Protein AF-A0A091MCH9-F1 (afdb_monomer_lite)

Structure (mmCIF, N/CA/C/O backbone):
data_AF-A0A091MCH9-F1
#
_entry.id   AF-A0A091MCH9-F1
#
loop_
_atom_site.group_PDB
_atom_site.id
_atom_site.type_symbol
_atom_site.label_atom_id
_atom_site.label_alt_id
_atom_site.label_comp_id
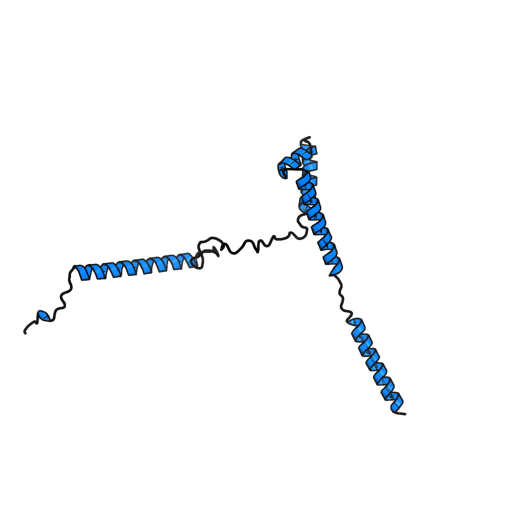_atom_site.label_asym_id
_atom_site.label_entity_id
_atom_site.label_seq_id
_atom_site.pdbx_PDB_ins_code
_atom_site.Cartn_x
_atom_site.Cartn_y
_atom_site.Cartn_z
_atom_site.occupancy
_atom_site.B_iso_or_equiv
_atom_site.auth_seq_id
_atom_site.auth_comp_id
_atom_site.auth_asym_id
_atom_site.auth_atom_id
_atom_site.pdbx_PDB_model_num
ATOM 1 N N . MET A 1 1 ? 48.986 12.740 -75.341 1.00 69.19 1 MET A N 1
ATOM 2 C CA . MET A 1 1 ? 48.776 11.951 -74.108 1.00 69.19 1 MET A CA 1
ATOM 3 C C . MET A 1 1 ? 47.445 11.237 -74.269 1.00 69.19 1 MET A C 1
ATOM 5 O O . MET A 1 1 ? 46.457 11.923 -74.492 1.00 69.19 1 MET A O 1
ATOM 9 N N . ASN A 1 2 ? 47.427 9.903 -74.273 1.00 73.06 2 ASN A N 1
ATOM 10 C CA . ASN A 1 2 ? 46.189 9.135 -74.437 1.00 73.06 2 ASN A CA 1
ATOM 11 C C . ASN A 1 2 ? 45.494 9.049 -73.073 1.00 73.06 2 ASN A C 1
ATOM 13 O O . ASN A 1 2 ? 46.058 8.488 -72.138 1.00 73.06 2 ASN A O 1
ATOM 17 N N . LEU A 1 3 ? 44.318 9.663 -72.944 1.00 74.38 3 LEU A N 1
ATOM 18 C CA . LEU A 1 3 ? 43.456 9.489 -71.777 1.00 74.38 3 LEU A CA 1
ATOM 19 C C . LEU A 1 3 ? 42.719 8.161 -71.927 1.00 74.38 3 LEU A C 1
ATOM 21 O O . LEU A 1 3 ? 41.915 7.995 -72.843 1.00 74.38 3 LEU A O 1
ATOM 25 N N . ASP A 1 4 ? 43.022 7.223 -71.038 1.00 76.88 4 ASP A N 1
ATOM 26 C CA . ASP A 1 4 ? 42.460 5.880 -71.069 1.00 76.88 4 ASP A CA 1
ATOM 27 C C . ASP A 1 4 ? 41.074 5.887 -70.405 1.00 76.88 4 ASP A C 1
ATOM 29 O O . ASP A 1 4 ? 40.929 5.901 -69.184 1.00 76.88 4 ASP A O 1
ATOM 33 N N . PHE A 1 5 ? 40.020 5.954 -71.219 1.00 72.88 5 PHE A N 1
ATOM 34 C CA . PHE A 1 5 ? 38.643 6.115 -70.731 1.00 72.88 5 PHE A CA 1
ATOM 35 C C . PHE A 1 5 ? 38.130 4.868 -69.983 1.00 72.88 5 PHE A C 1
ATOM 37 O O . PHE A 1 5 ? 37.201 4.956 -69.183 1.00 72.88 5 PHE A O 1
ATOM 44 N N . MET A 1 6 ? 38.761 3.709 -70.205 1.00 74.75 6 MET A N 1
ATOM 45 C CA . MET A 1 6 ? 38.404 2.428 -69.585 1.00 74.75 6 MET A CA 1
ATOM 46 C C . MET A 1 6 ? 38.909 2.274 -68.142 1.00 74.75 6 MET A C 1
ATOM 48 O O . MET A 1 6 ? 38.453 1.374 -67.439 1.00 74.75 6 MET A O 1
ATOM 52 N N . SER A 1 7 ? 39.812 3.142 -67.665 1.00 74.38 7 SER A N 1
ATOM 53 C CA . SER A 1 7 ? 40.278 3.115 -66.269 1.00 74.38 7 SER A CA 1
ATOM 54 C C . SER A 1 7 ? 39.374 3.904 -65.312 1.00 74.38 7 SER A C 1
ATOM 56 O O . SER A 1 7 ? 39.579 3.874 -64.095 1.00 74.38 7 SER A O 1
ATOM 58 N N . LEU A 1 8 ? 38.387 4.641 -65.833 1.00 72.69 8 LEU A N 1
ATOM 59 C CA . LEU A 1 8 ? 37.437 5.407 -65.032 1.00 72.69 8 LEU A CA 1
ATOM 60 C C . LEU A 1 8 ? 36.361 4.469 -64.476 1.00 72.69 8 LEU A C 1
ATOM 62 O O . LEU A 1 8 ? 35.604 3.846 -65.215 1.00 72.69 8 LEU A O 1
ATOM 66 N N . LYS A 1 9 ? 36.277 4.378 -63.146 1.00 71.00 9 LYS A N 1
ATOM 67 C CA . LYS A 1 9 ? 35.237 3.604 -62.458 1.00 71.00 9 LYS A CA 1
ATOM 68 C C . LYS A 1 9 ? 33.871 4.233 -62.750 1.00 71.00 9 LYS A C 1
ATOM 70 O O . LYS A 1 9 ? 33.548 5.289 -62.212 1.00 71.00 9 LYS A O 1
ATOM 75 N N . THR A 1 10 ? 33.063 3.591 -63.589 1.00 71.00 10 THR A N 1
ATOM 76 C CA . THR A 1 10 ? 31.695 4.031 -63.878 1.00 71.00 10 THR A CA 1
ATOM 77 C C . THR A 1 10 ? 30.773 3.592 -62.744 1.00 71.00 10 THR A C 1
ATOM 79 O O . THR A 1 10 ? 30.344 2.439 -62.691 1.00 71.00 10 THR A O 1
ATOM 82 N N . THR A 1 11 ? 30.469 4.486 -61.809 1.00 71.44 11 THR A N 1
ATOM 83 C CA . THR A 1 11 ? 29.424 4.236 -60.811 1.00 71.44 11 THR A CA 1
ATOM 84 C C . THR A 1 11 ? 28.076 4.690 -61.362 1.00 71.44 11 THR A C 1
ATOM 86 O O . THR A 1 11 ? 27.942 5.765 -61.947 1.00 71.44 11 THR A O 1
ATOM 89 N N . SER A 1 12 ? 27.051 3.847 -61.223 1.00 76.81 12 SER A N 1
ATOM 90 C CA . SER A 1 12 ? 25.699 4.210 -61.645 1.00 76.81 12 SER A CA 1
ATOM 91 C C . SER A 1 12 ? 25.123 5.283 -60.715 1.00 76.81 12 SER A C 1
ATOM 93 O O . SER A 1 12 ? 25.389 5.302 -59.511 1.00 76.81 12 SER A O 1
ATOM 95 N N . VAL A 1 13 ? 24.265 6.159 -61.246 1.00 79.38 13 VAL A N 1
ATOM 96 C CA . VAL A 1 13 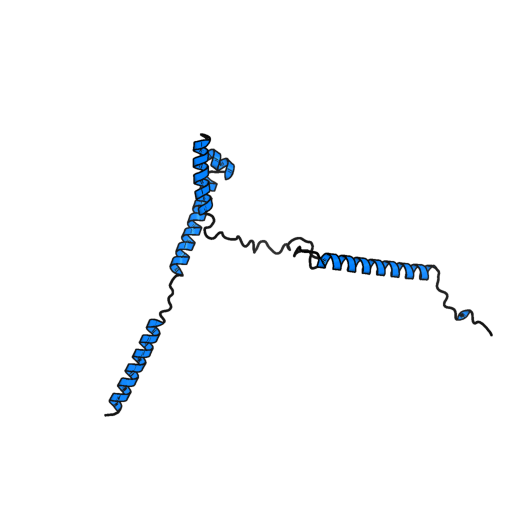? 23.566 7.188 -60.448 1.00 79.38 13 VAL A CA 1
ATOM 97 C C . VAL A 1 13 ? 22.764 6.561 -59.294 1.00 79.38 13 VAL A C 1
ATOM 99 O O . VAL A 1 13 ? 22.615 7.171 -58.234 1.00 79.38 13 VAL A O 1
ATOM 102 N N . ALA A 1 14 ? 22.274 5.330 -59.473 1.00 82.31 14 ALA A N 1
ATOM 103 C CA . ALA A 1 14 ? 21.580 4.569 -58.438 1.00 82.31 14 ALA A CA 1
ATOM 104 C C . ALA A 1 14 ? 22.509 4.163 -57.280 1.00 82.31 14 ALA A C 1
ATOM 106 O O . ALA A 1 14 ? 22.114 4.302 -56.123 1.00 82.31 14 ALA A O 1
ATOM 107 N N . ALA A 1 15 ? 23.745 3.736 -57.567 1.00 81.31 15 ALA A N 1
ATOM 108 C CA . ALA A 1 15 ? 24.732 3.397 -56.540 1.00 81.31 15 ALA A CA 1
ATOM 109 C C . ALA A 1 15 ? 25.085 4.621 -55.679 1.00 81.31 15 ALA A C 1
ATOM 111 O O . ALA A 1 15 ? 24.993 4.558 -54.456 1.00 81.31 15 ALA A O 1
ATOM 112 N N . VAL A 1 16 ? 25.341 5.772 -56.314 1.00 80.19 16 VAL A N 1
ATOM 113 C CA . VAL A 1 16 ? 25.647 7.035 -55.615 1.00 80.19 16 VAL A CA 1
ATOM 114 C C . VAL A 1 16 ? 24.477 7.501 -54.737 1.00 80.19 16 VAL A C 1
ATOM 116 O O . VAL A 1 16 ? 24.677 7.985 -53.623 1.00 80.19 16 VAL A O 1
ATOM 119 N N . LYS A 1 17 ? 23.228 7.353 -55.203 1.00 82.69 17 LYS A N 1
ATOM 120 C CA . LYS A 1 17 ? 22.041 7.659 -54.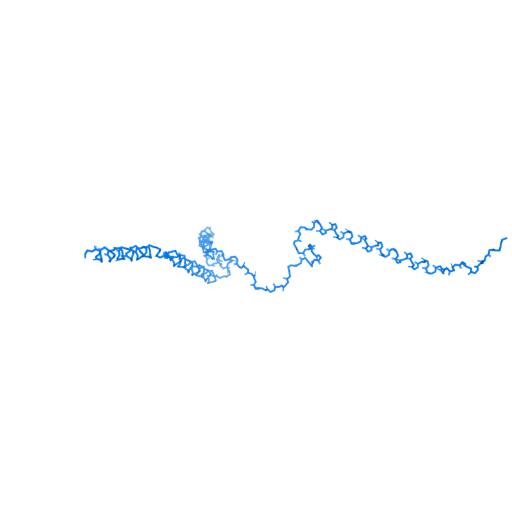384 1.00 82.69 17 LYS A CA 1
ATOM 121 C C . LYS A 1 17 ? 21.877 6.681 -53.217 1.00 82.69 17 LYS A C 1
ATOM 123 O O . LYS A 1 17 ? 21.494 7.114 -52.132 1.00 82.69 17 LYS A O 1
ATOM 128 N N . GLY A 1 18 ? 22.173 5.398 -53.427 1.00 84.56 18 GLY A N 1
ATOM 129 C CA . GLY A 1 18 ? 22.125 4.367 -52.391 1.00 84.56 18 GLY A CA 1
ATOM 130 C C . GLY A 1 18 ? 23.142 4.604 -51.275 1.00 84.56 18 GLY A C 1
ATOM 131 O O . GLY A 1 18 ? 22.781 4.534 -50.104 1.00 84.56 18 GLY A O 1
ATOM 132 N N . GLU A 1 19 ? 24.383 4.950 -51.620 1.00 82.62 19 GLU A N 1
ATOM 133 C CA . GLU A 1 19 ? 25.435 5.296 -50.653 1.00 82.62 19 GLU A CA 1
ATOM 134 C C . GLU A 1 19 ? 25.050 6.522 -49.819 1.00 82.62 19 GLU A C 1
ATOM 136 O O . GLU A 1 19 ? 25.005 6.438 -48.593 1.00 82.62 19 GLU A O 1
ATOM 141 N N . ARG A 1 20 ? 24.602 7.606 -50.465 1.00 82.81 20 ARG A N 1
ATOM 142 C CA . ARG A 1 20 ? 24.112 8.809 -49.766 1.00 82.81 20 ARG A CA 1
ATOM 143 C C . ARG A 1 20 ? 22.923 8.530 -48.849 1.00 82.81 20 ARG A C 1
ATOM 145 O O . ARG A 1 20 ? 22.759 9.188 -47.826 1.00 82.81 20 ARG A O 1
ATOM 152 N N . HIS A 1 21 ? 22.038 7.606 -49.223 1.00 86.56 21 HIS A N 1
ATOM 153 C CA . HIS A 1 21 ? 20.905 7.238 -48.376 1.00 86.56 21 HIS A CA 1
ATOM 154 C C . HIS A 1 21 ? 21.362 6.446 -47.147 1.00 86.56 21 HIS A C 1
ATOM 156 O O . HIS A 1 21 ? 20.862 6.688 -46.052 1.00 86.56 21 HIS A O 1
ATOM 162 N N . LYS A 1 22 ? 22.329 5.536 -47.308 1.00 87.38 22 LYS A N 1
ATOM 163 C CA . LYS A 1 22 ? 22.935 4.800 -46.190 1.00 87.38 22 LYS A CA 1
ATOM 164 C C . LYS A 1 22 ? 23.640 5.750 -45.226 1.00 87.38 22 LYS A C 1
ATOM 166 O O . LYS A 1 22 ? 23.380 5.681 -44.033 1.00 87.38 22 LYS A O 1
ATOM 171 N N . GLU A 1 23 ? 24.430 6.691 -45.740 1.00 87.44 23 GLU A N 1
ATOM 172 C CA . GLU A 1 23 ? 25.069 7.738 -44.931 1.00 87.44 23 GLU A CA 1
ATOM 173 C C . GLU A 1 23 ? 24.036 8.548 -44.138 1.00 87.44 23 GLU A C 1
ATOM 175 O O . GLU A 1 23 ? 24.167 8.700 -42.930 1.00 87.44 23 GLU A O 1
ATOM 180 N N . LYS A 1 24 ? 22.943 8.986 -44.775 1.00 89.25 24 LYS A N 1
ATOM 181 C CA . LYS A 1 24 ? 21.860 9.712 -44.087 1.00 89.25 24 LYS A CA 1
ATOM 182 C C . LYS A 1 24 ? 21.175 8.896 -42.992 1.00 89.25 24 LYS A C 1
ATOM 184 O O . LYS A 1 24 ? 20.739 9.471 -42.000 1.00 89.25 24 LYS A O 1
ATOM 189 N N . VAL A 1 25 ? 21.024 7.587 -43.179 1.00 92.12 25 VAL A N 1
ATOM 190 C CA . VAL A 1 25 ? 20.450 6.704 -42.153 1.00 92.12 25 VAL A CA 1
ATOM 191 C C . VAL A 1 25 ? 21.413 6.566 -40.976 1.00 92.12 25 VAL A C 1
ATOM 193 O O . VAL A 1 25 ? 20.976 6.702 -39.839 1.00 92.12 25 VAL A O 1
ATOM 196 N N . LEU A 1 26 ? 22.708 6.388 -41.241 1.00 89.88 26 LEU A N 1
ATOM 197 C CA . LEU A 1 26 ? 23.736 6.297 -40.201 1.00 89.88 26 LEU A CA 1
ATOM 198 C C . LEU A 1 26 ? 23.843 7.595 -39.390 1.00 89.88 26 LEU A C 1
ATOM 200 O O . LEU A 1 26 ? 23.918 7.551 -38.169 1.00 89.88 26 LEU A O 1
ATOM 204 N N . GLU A 1 27 ? 23.788 8.755 -40.045 1.00 89.38 27 GLU A N 1
ATOM 205 C CA . GLU A 1 27 ? 23.788 10.055 -39.360 1.00 89.38 27 GLU A CA 1
ATOM 206 C C . GLU A 1 27 ? 22.549 10.242 -38.470 1.00 89.38 27 GLU A C 1
ATOM 208 O O . GLU A 1 27 ? 22.655 10.741 -37.352 1.00 89.38 27 GLU A O 1
ATOM 213 N N . ARG A 1 28 ? 21.373 9.781 -38.917 1.00 91.12 28 ARG A N 1
ATOM 214 C CA . ARG A 1 28 ? 20.151 9.802 -38.094 1.00 91.12 28 ARG A CA 1
ATOM 215 C C . ARG A 1 28 ? 20.247 8.873 -36.889 1.00 91.12 28 ARG A C 1
ATOM 217 O O . ARG A 1 28 ? 19.790 9.253 -35.819 1.00 91.12 28 ARG A O 1
ATOM 224 N N . GLN A 1 29 ? 20.832 7.690 -37.057 1.00 91.00 29 GLN A N 1
ATOM 225 C CA . GLN A 1 29 ? 21.044 6.747 -35.957 1.00 91.00 29 GLN A CA 1
ATOM 226 C C . GLN A 1 29 ? 21.975 7.343 -34.901 1.00 91.00 29 GLN A C 1
ATOM 228 O O . GLN A 1 29 ? 21.606 7.400 -33.734 1.00 91.00 29 GLN A O 1
ATOM 233 N N . LYS A 1 30 ? 23.112 7.909 -35.320 1.00 91.69 30 LYS A N 1
ATOM 234 C CA . LYS A 1 30 ? 24.030 8.607 -34.409 1.00 91.69 30 LYS A CA 1
ATOM 235 C C . LYS A 1 30 ? 23.353 9.767 -33.677 1.00 91.69 30 LYS A C 1
ATOM 237 O O . LYS A 1 30 ? 23.565 9.942 -32.485 1.00 91.69 30 LYS A O 1
ATOM 242 N N . ALA A 1 31 ? 22.533 10.562 -34.370 1.00 90.00 31 ALA A N 1
ATOM 243 C CA . ALA A 1 31 ? 21.797 11.658 -33.739 1.00 90.00 31 ALA A CA 1
ATOM 244 C C . ALA A 1 31 ? 20.815 11.149 -32.669 1.00 90.00 31 ALA A C 1
ATOM 246 O O . ALA A 1 31 ? 20.767 11.705 -31.577 1.00 90.00 31 ALA A O 1
ATOM 247 N N . GLN A 1 32 ? 20.094 10.061 -32.949 1.00 87.56 32 GLN A N 1
ATOM 248 C CA . GLN A 1 32 ? 19.182 9.435 -31.988 1.00 87.56 32 GLN A CA 1
ATOM 249 C C . GLN A 1 32 ? 19.920 8.873 -30.768 1.00 87.56 32 GLN A C 1
ATOM 251 O O . GLN A 1 32 ? 19.451 9.044 -29.648 1.00 87.56 32 GLN A O 1
ATOM 256 N N . GLU A 1 33 ? 21.082 8.249 -30.965 1.00 87.69 33 GLU A N 1
ATOM 257 C CA . GLU A 1 33 ? 21.918 7.737 -29.871 1.00 87.69 33 GLU A CA 1
ATOM 258 C C . GLU A 1 33 ? 22.418 8.868 -28.961 1.00 87.69 33 GLU A C 1
ATOM 260 O O . GLU A 1 33 ? 22.375 8.749 -27.737 1.00 87.69 33 GLU A O 1
ATOM 265 N N . LEU A 1 34 ? 22.838 9.995 -29.544 1.00 86.06 34 LEU A N 1
ATOM 266 C CA . LEU A 1 34 ? 23.262 11.172 -28.782 1.00 86.06 34 LEU A CA 1
ATOM 267 C C . LEU A 1 34 ? 22.101 11.806 -28.008 1.00 86.06 34 LEU A C 1
ATOM 269 O O . LEU A 1 34 ? 22.267 12.172 -26.845 1.00 86.06 34 LEU A O 1
ATOM 273 N N . GLU A 1 35 ? 20.924 11.923 -28.624 1.00 86.31 35 GLU A N 1
ATOM 274 C CA . GLU A 1 35 ? 19.723 12.426 -27.950 1.00 86.31 35 GLU A CA 1
ATOM 275 C C . GLU A 1 35 ? 19.318 11.522 -26.778 1.00 86.31 35 GLU A C 1
ATOM 277 O O . GLU A 1 35 ? 19.047 12.020 -25.686 1.00 86.31 35 GLU A O 1
ATOM 282 N N . GLN A 1 36 ? 19.346 10.200 -26.967 1.00 84.00 36 GLN A N 1
ATOM 283 C CA . GLN A 1 36 ? 19.065 9.233 -25.903 1.00 84.00 36 GLN A CA 1
ATOM 284 C C . GLN A 1 36 ? 20.088 9.309 -24.764 1.00 84.00 36 GLN A C 1
ATOM 286 O O . GLN A 1 36 ? 19.695 9.300 -23.598 1.00 84.00 36 GLN A O 1
ATOM 291 N N . ALA A 1 37 ? 21.379 9.461 -25.074 1.00 83.69 37 ALA A N 1
ATOM 292 C CA . ALA A 1 37 ? 22.419 9.628 -24.061 1.00 83.69 37 ALA A CA 1
ATOM 293 C C . ALA A 1 37 ? 22.174 10.878 -23.196 1.00 83.69 37 ALA A C 1
ATOM 295 O O . ALA A 1 37 ? 22.164 10.792 -21.968 1.00 83.69 37 ALA A O 1
ATOM 296 N N . VAL A 1 38 ? 21.866 12.021 -23.819 1.00 85.50 38 VAL A N 1
ATOM 297 C CA . VAL A 1 38 ? 21.564 13.274 -23.101 1.00 85.50 38 VAL A CA 1
ATOM 298 C C . VAL A 1 38 ? 20.307 13.156 -22.229 1.00 85.50 38 VAL A C 1
ATOM 300 O O . VAL A 1 38 ? 20.246 13.761 -21.154 1.00 85.50 38 VAL A O 1
ATOM 303 N N . LEU A 1 39 ? 19.296 12.404 -22.676 1.00 82.19 39 LEU A N 1
ATOM 304 C CA . LEU A 1 39 ? 18.099 12.131 -21.877 1.00 82.19 39 LEU A CA 1
ATOM 305 C C . LEU A 1 39 ? 18.441 11.262 -20.661 1.00 82.19 39 LEU A C 1
ATOM 307 O O . LEU A 1 39 ? 18.123 11.658 -19.541 1.00 82.19 39 LEU A O 1
ATOM 311 N N . SER A 1 40 ? 19.191 10.173 -20.853 1.00 79.62 40 SER A N 1
ATOM 312 C CA . SER A 1 40 ? 19.581 9.253 -19.775 1.00 79.62 40 SER A CA 1
ATOM 313 C C . SER A 1 40 ? 20.408 9.923 -18.667 1.00 79.62 40 SER A C 1
ATOM 315 O O . SER A 1 40 ? 20.199 9.657 -17.484 1.00 79.62 40 SER A O 1
ATOM 317 N N . GLU A 1 41 ? 21.279 10.880 -19.011 1.00 82.25 41 GLU A N 1
ATOM 318 C CA . GLU A 1 41 ? 22.047 11.661 -18.029 1.00 82.25 41 GLU A CA 1
ATOM 319 C C . GLU A 1 41 ? 21.149 12.529 -17.131 1.00 82.25 41 GLU A C 1
ATOM 321 O O . GLU A 1 41 ? 21.470 12.787 -15.967 1.00 82.25 41 GLU A O 1
ATOM 326 N N . ARG A 1 42 ? 20.017 12.995 -17.671 1.00 83.06 42 ARG A N 1
ATOM 327 C CA . ARG A 1 42 ? 19.051 13.865 -16.985 1.00 83.06 42 ARG A CA 1
ATOM 328 C C . ARG A 1 42 ? 17.916 13.100 -16.310 1.00 83.06 42 ARG A C 1
ATOM 330 O O . ARG A 1 42 ? 17.156 13.693 -15.540 1.00 83.06 42 ARG A O 1
ATOM 337 N N . GLU A 1 43 ? 17.777 11.810 -16.582 1.00 82.06 43 GLU A N 1
ATOM 338 C CA . GLU A 1 43 ? 16.715 10.984 -16.030 1.00 82.06 43 GLU A CA 1
ATOM 339 C C . GLU A 1 43 ? 16.960 10.688 -14.546 1.00 82.06 43 GLU A C 1
ATOM 341 O O . GLU A 1 43 ? 17.802 9.886 -14.138 1.00 82.06 43 GLU A O 1
ATOM 346 N N . LEU A 1 44 ? 16.168 11.348 -13.699 1.00 81.31 44 LEU A N 1
ATOM 347 C CA . LEU A 1 44 ? 16.160 11.103 -12.257 1.00 81.31 44 LEU A CA 1
ATOM 348 C C . LEU A 1 44 ? 15.460 9.782 -11.898 1.00 81.31 44 LEU A C 1
ATOM 350 O O . LEU A 1 44 ? 15.666 9.254 -10.806 1.00 81.31 44 LEU A O 1
ATOM 354 N N . ASN A 1 45 ? 14.629 9.249 -12.800 1.00 82.88 45 ASN A N 1
ATOM 355 C CA . ASN A 1 45 ? 13.848 8.045 -12.549 1.00 82.88 45 ASN A CA 1
ATOM 356 C C . ASN A 1 45 ? 14.749 6.795 -12.563 1.00 82.88 45 ASN A C 1
ATOM 358 O O . ASN A 1 45 ? 15.298 6.467 -13.615 1.00 82.88 45 ASN A O 1
ATOM 362 N N . PRO A 1 46 ? 14.855 6.048 -11.448 1.00 82.81 46 PRO A N 1
ATOM 363 C CA . PRO A 1 46 ? 15.670 4.836 -11.376 1.00 82.81 46 PRO A CA 1
ATOM 364 C C . PRO A 1 46 ? 15.324 3.788 -12.437 1.00 82.81 46 PRO A C 1
ATOM 366 O O . PRO A 1 46 ? 16.202 3.052 -12.866 1.00 82.81 46 PRO A O 1
ATOM 369 N N . TYR A 1 47 ? 14.063 3.731 -12.874 1.00 82.69 47 TYR A N 1
ATOM 370 C CA . TYR A 1 47 ? 13.584 2.716 -13.815 1.00 82.69 47 TYR A CA 1
ATOM 371 C C . TYR A 1 47 ? 13.767 3.092 -15.296 1.00 82.69 47 TYR A C 1
ATOM 373 O O . TYR A 1 47 ? 13.387 2.302 -16.157 1.00 82.69 47 TYR A O 1
ATOM 381 N N . TRP A 1 48 ? 14.303 4.282 -15.603 1.00 80.81 48 TRP A N 1
ATOM 382 C CA . TRP A 1 48 ? 14.568 4.733 -16.984 1.00 80.81 48 TRP A CA 1
ATOM 383 C C . TRP A 1 48 ? 16.071 4.755 -17.329 1.00 80.81 48 TRP A C 1
ATOM 385 O O . TRP A 1 48 ? 16.421 4.589 -18.492 1.00 80.81 48 TRP A O 1
ATOM 395 N N . LYS A 1 49 ? 16.961 4.824 -16.324 1.00 73.94 49 LYS A N 1
ATOM 396 C CA . LYS A 1 49 ? 18.414 5.051 -16.493 1.00 73.94 49 LYS A CA 1
ATOM 397 C C . LYS A 1 49 ? 19.156 4.098 -17.438 1.00 73.94 49 LYS A C 1
ATOM 399 O O . LYS A 1 49 ? 20.105 4.529 -18.079 1.00 73.94 49 LYS A O 1
ATOM 404 N N . ASP A 1 50 ? 18.729 2.840 -17.538 1.00 71.75 50 ASP A N 1
ATOM 405 C CA . ASP A 1 50 ? 19.415 1.809 -18.335 1.00 71.75 50 ASP A CA 1
ATOM 406 C C . ASP A 1 50 ? 18.625 1.413 -19.600 1.00 71.75 50 ASP A C 1
ATOM 408 O O . ASP A 1 50 ? 18.672 0.265 -20.042 1.00 71.75 50 ASP A O 1
ATOM 412 N N . GLY A 1 51 ? 17.825 2.333 -20.157 1.00 71.38 51 GLY A N 1
ATOM 413 C CA . GLY A 1 51 ? 16.886 2.006 -21.240 1.00 71.38 51 GLY A CA 1
ATOM 414 C C . GLY A 1 51 ? 15.725 1.129 -20.759 1.00 71.38 51 GLY A C 1
ATOM 415 O O . GLY A 1 51 ? 15.168 0.331 -21.516 1.00 71.38 51 GLY A O 1
ATOM 416 N N . GLY A 1 52 ? 15.395 1.243 -19.470 1.00 74.31 52 GLY A N 1
ATOM 417 C CA . GLY A 1 52 ? 14.315 0.501 -18.836 1.00 74.31 52 GLY A CA 1
ATOM 418 C C . GLY A 1 52 ? 12.936 0.977 -19.290 1.00 74.31 52 GLY A C 1
ATOM 419 O O . GLY A 1 52 ? 12.747 2.104 -19.739 1.00 74.31 52 GLY A O 1
ATOM 420 N N . THR A 1 53 ? 11.932 0.117 -19.131 1.00 75.44 53 THR A N 1
ATOM 421 C CA . THR A 1 53 ? 10.526 0.394 -19.484 1.00 75.44 53 THR A CA 1
ATOM 422 C C . THR A 1 53 ? 9.850 1.409 -18.568 1.00 75.44 53 THR A C 1
ATOM 424 O O . THR A 1 53 ? 8.676 1.730 -18.750 1.00 75.44 53 THR A O 1
ATOM 427 N N . GLY A 1 54 ? 10.557 1.899 -17.551 1.00 77.69 54 GLY A N 1
ATOM 428 C CA . GLY A 1 54 ? 10.020 2.883 -16.634 1.00 77.69 54 GLY A CA 1
ATOM 429 C C . GLY A 1 54 ? 9.032 2.380 -15.609 1.00 77.69 54 GLY A C 1
ATOM 430 O O . GLY A 1 54 ? 8.532 3.164 -14.801 1.00 77.69 54 GLY A O 1
ATOM 431 N N . LEU A 1 55 ? 8.792 1.081 -15.632 1.00 78.12 55 LEU A N 1
ATOM 432 C CA . LEU A 1 55 ? 8.015 0.368 -14.652 1.00 78.12 55 LEU A CA 1
ATOM 433 C C . LEU A 1 55 ? 8.988 -0.436 -13.790 1.00 78.12 55 LEU A C 1
ATOM 435 O O . LEU A 1 55 ? 9.983 -0.955 -14.309 1.00 78.12 55 LEU A O 1
ATOM 439 N N . PRO A 1 56 ? 8.729 -0.541 -12.479 1.00 77.31 56 PRO A N 1
ATOM 440 C CA . PRO A 1 56 ? 9.409 -1.526 -11.661 1.00 77.31 56 PRO A CA 1
ATOM 441 C C . PRO A 1 56 ? 9.296 -2.893 -12.344 1.00 77.31 56 PRO A C 1
ATOM 443 O O . PRO A 1 56 ? 8.219 -3.215 -12.855 1.00 77.31 56 PRO A O 1
ATOM 446 N N . PRO A 1 57 ? 10.377 -3.687 -12.398 1.00 75.50 57 PRO A N 1
ATOM 447 C CA . PRO A 1 57 ? 10.285 -5.025 -12.957 1.00 75.50 57 PRO A CA 1
ATOM 448 C C . PRO A 1 57 ? 9.212 -5.805 -12.193 1.00 75.50 57 PRO A C 1
ATOM 450 O O . PRO A 1 57 ? 9.184 -5.750 -10.963 1.00 75.50 57 PRO A O 1
ATOM 453 N N . GLU A 1 58 ? 8.376 -6.561 -12.907 1.00 71.94 58 GLU A N 1
ATOM 454 C CA . GLU A 1 58 ? 7.416 -7.527 -12.342 1.00 71.94 58 GLU A CA 1
ATOM 455 C C . GLU A 1 58 ? 8.146 -8.739 -11.725 1.00 71.94 58 GLU A C 1
ATOM 457 O O . GLU A 1 58 ? 7.760 -9.888 -11.908 1.00 71.94 58 GLU A O 1
ATOM 462 N N . LYS A 1 59 ? 9.262 -8.503 -11.028 1.00 57.94 59 LYS A N 1
ATOM 463 C CA . LYS A 1 59 ? 9.848 -9.484 -10.126 1.00 57.94 59 LYS A CA 1
ATOM 464 C C . LYS A 1 59 ? 8.959 -9.506 -8.902 1.00 57.94 59 LYS A C 1
ATOM 466 O O . LYS A 1 59 ? 9.075 -8.624 -8.058 1.00 57.94 59 LYS A O 1
ATOM 471 N N . ASP A 1 60 ? 8.058 -10.478 -8.937 1.00 51.38 60 ASP A N 1
ATOM 472 C CA . ASP A 1 60 ? 7.483 -11.227 -7.833 1.00 51.38 60 ASP A CA 1
ATOM 473 C C . ASP A 1 60 ? 7.037 -10.387 -6.630 1.00 51.38 60 ASP A C 1
ATOM 475 O O . ASP A 1 60 ? 7.813 -9.713 -5.955 1.00 51.38 60 ASP A O 1
ATOM 479 N N . GLU A 1 61 ? 5.762 -10.519 -6.278 1.00 54.25 61 GLU A N 1
ATOM 480 C CA . GLU A 1 61 ? 5.120 -9.960 -5.081 1.00 54.25 61 GLU A CA 1
ATOM 481 C C . GLU A 1 61 ? 5.785 -10.345 -3.728 1.00 54.25 61 GLU A C 1
ATOM 483 O O . GLU A 1 61 ? 5.247 -10.092 -2.649 1.00 54.25 61 GLU A O 1
ATOM 488 N N . GLU A 1 62 ? 6.974 -10.942 -3.754 1.00 53.22 62 GLU A N 1
ATOM 489 C CA . GLU A 1 62 ? 7.708 -11.548 -2.649 1.00 53.22 62 GLU A CA 1
ATOM 490 C C . GLU A 1 62 ? 8.401 -10.548 -1.722 1.00 53.22 62 GLU A C 1
ATOM 492 O O . GLU A 1 62 ? 8.843 -10.911 -0.633 1.00 53.22 62 GLU A O 1
ATOM 497 N N . ALA A 1 63 ? 8.445 -9.268 -2.079 1.00 51.53 63 ALA A N 1
ATOM 498 C CA . ALA A 1 63 ? 8.945 -8.245 -1.174 1.00 51.53 63 ALA A CA 1
ATOM 499 C C . ALA A 1 63 ? 8.093 -6.982 -1.224 1.00 51.53 63 ALA A C 1
ATOM 501 O O . ALA A 1 63 ? 8.612 -5.863 -1.252 1.00 51.53 63 ALA A O 1
ATOM 502 N N . SER A 1 64 ? 6.770 -7.132 -1.076 1.00 51.28 64 SER A N 1
ATOM 503 C CA . SER A 1 64 ? 6.098 -6.147 -0.230 1.00 51.28 64 SER A CA 1
ATOM 504 C C . SER A 1 64 ? 6.747 -6.271 1.150 1.00 51.28 64 SER A C 1
ATOM 506 O O . SER A 1 64 ? 6.331 -7.043 2.012 1.00 51.28 64 SER A O 1
ATOM 508 N N . VAL A 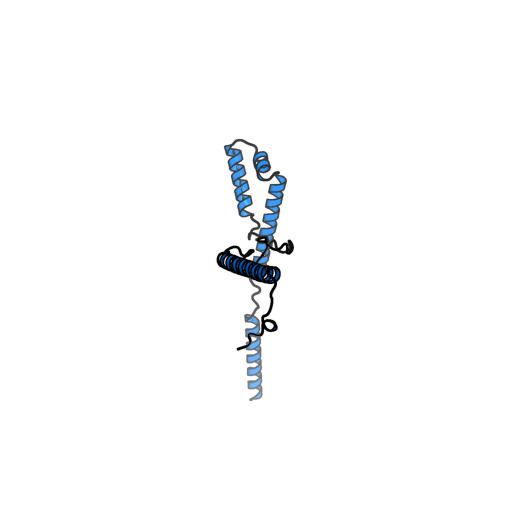1 65 ? 7.840 -5.532 1.357 1.00 52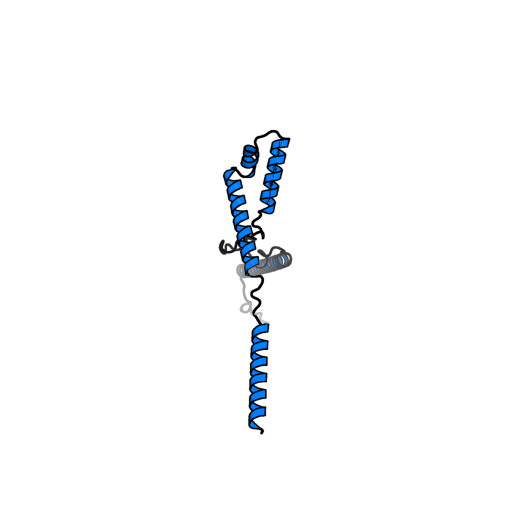.56 65 VAL A N 1
ATOM 509 C CA . VAL A 1 65 ? 8.320 -5.177 2.683 1.00 52.56 65 VAL A CA 1
ATOM 510 C C . VAL A 1 65 ? 7.179 -4.347 3.238 1.00 52.56 65 VAL A C 1
ATOM 512 O O . VAL A 1 65 ? 7.169 -3.119 3.142 1.00 52.56 65 VAL A O 1
ATOM 515 N N . ARG A 1 66 ? 6.138 -5.031 3.727 1.00 57.38 66 ARG A N 1
ATOM 516 C CA . ARG A 1 66 ? 5.125 -4.452 4.583 1.00 57.38 66 ARG A CA 1
ATOM 517 C C . ARG A 1 66 ? 5.982 -3.855 5.670 1.00 57.38 66 ARG A C 1
ATOM 519 O O . ARG A 1 66 ? 6.588 -4.590 6.445 1.00 57.38 66 ARG A O 1
ATOM 526 N N . LYS A 1 67 ? 6.166 -2.537 5.630 1.00 57.62 67 LYS A N 1
ATOM 527 C CA . LYS A 1 67 ? 6.800 -1.805 6.712 1.00 57.62 67 LYS A CA 1
ATOM 528 C C . LYS A 1 67 ? 5.858 -2.052 7.872 1.00 57.62 67 LYS A C 1
ATOM 530 O O . LYS A 1 67 ? 4.832 -1.387 7.983 1.00 57.62 67 LYS A O 1
ATOM 535 N N . VAL A 1 68 ? 6.124 -3.122 8.616 1.00 57.12 68 VAL A N 1
ATOM 536 C CA . VAL A 1 68 ? 5.363 -3.501 9.790 1.00 57.12 68 VAL A CA 1
ATOM 537 C C . VAL A 1 68 ? 5.638 -2.354 10.735 1.00 57.12 68 VAL A C 1
ATOM 539 O O . VAL A 1 68 ? 6.713 -2.266 11.326 1.00 57.12 68 VAL A O 1
ATOM 542 N N . VAL A 1 69 ? 4.705 -1.400 10.755 1.00 63.84 69 VAL A N 1
ATOM 543 C CA . VAL A 1 69 ? 4.677 -0.326 11.741 1.00 63.84 69 VAL A CA 1
ATOM 544 C C . VAL A 1 69 ? 4.923 -1.005 13.075 1.00 63.84 69 VAL A C 1
ATOM 546 O O . VAL A 1 69 ? 4.320 -2.042 13.340 1.00 63.84 69 VAL A O 1
ATOM 549 N N . GLU A 1 70 ? 5.854 -0.477 13.863 1.00 69.50 70 GLU A N 1
ATOM 550 C CA . GLU A 1 70 ? 6.439 -1.209 14.989 1.00 69.50 70 GLU A CA 1
ATOM 551 C C . GLU A 1 70 ? 5.398 -1.782 15.961 1.00 69.50 70 GLU A C 1
ATOM 553 O O . GLU A 1 70 ? 5.648 -2.855 16.508 1.00 69.50 70 GLU A O 1
ATOM 558 N N . ASP A 1 71 ? 4.242 -1.118 16.072 1.00 77.75 71 ASP A N 1
ATOM 559 C CA . ASP A 1 71 ? 3.096 -1.467 16.922 1.00 77.75 71 ASP A CA 1
ATOM 560 C C . ASP A 1 71 ? 1.878 -2.002 16.137 1.00 77.75 71 ASP A C 1
ATOM 562 O O . ASP A 1 71 ? 0.742 -1.900 16.603 1.00 77.75 71 ASP A O 1
ATOM 566 N N . ALA A 1 72 ? 2.064 -2.437 14.885 1.00 84.81 72 ALA A N 1
ATOM 567 C CA . ALA A 1 72 ? 1.002 -2.804 13.932 1.00 84.81 72 ALA A CA 1
ATOM 568 C C . ALA A 1 72 ? -0.102 -1.737 13.767 1.00 84.81 72 ALA A C 1
ATOM 570 O O . ALA A 1 72 ? -1.191 -1.994 13.257 1.00 84.81 72 ALA A O 1
ATOM 571 N N . GLY A 1 73 ? 0.182 -0.504 14.191 1.00 87.62 73 GLY A N 1
ATOM 572 C CA . GLY A 1 73 ? -0.768 0.588 14.155 1.00 87.62 73 GLY A CA 1
ATOM 573 C C . GLY A 1 73 ? -1.816 0.614 15.283 1.00 87.62 73 GLY A C 1
ATOM 574 O O . GLY A 1 73 ? -2.790 1.363 15.224 1.00 87.62 73 GLY A O 1
ATOM 575 N N . LEU A 1 74 ? -1.608 -0.111 16.374 1.00 89.62 74 LEU A N 1
ATOM 576 C CA . LEU A 1 74 ? -2.494 -0.069 17.540 1.00 89.62 74 LEU A CA 1
ATOM 577 C C . LEU A 1 74 ? -2.784 1.360 18.042 1.00 89.62 74 LEU A C 1
ATOM 579 O O . LEU A 1 74 ? -3.925 1.710 18.354 1.00 89.62 74 LEU A O 1
ATOM 583 N N . GLY A 1 75 ? -1.764 2.224 18.068 1.00 91.06 75 GLY A N 1
ATOM 584 C CA . GLY A 1 75 ? -1.907 3.603 18.537 1.00 91.06 75 GLY A CA 1
ATOM 585 C C . GLY A 1 75 ? -2.857 4.459 17.688 1.00 91.06 75 GLY A C 1
ATOM 586 O O . GLY A 1 75 ? -3.613 5.263 18.240 1.00 91.06 75 GLY A O 1
ATOM 587 N N . TRP A 1 76 ? -2.858 4.298 16.358 1.00 92.62 76 TRP A N 1
ATOM 588 C CA . TRP A 1 76 ? -3.768 5.064 15.494 1.00 92.62 76 TRP A CA 1
ATOM 589 C C . TRP A 1 76 ? -5.189 4.506 15.549 1.00 92.62 76 TRP A C 1
ATOM 591 O O . TRP A 1 76 ? -6.130 5.297 15.541 1.00 92.62 76 TRP A O 1
ATOM 601 N N . LEU A 1 77 ? -5.354 3.186 15.694 1.00 93.62 77 LEU A N 1
ATOM 602 C CA . LEU A 1 77 ? -6.667 2.557 15.861 1.00 93.62 77 LEU A CA 1
ATOM 603 C C . LEU A 1 77 ? -7.350 3.010 17.160 1.00 93.62 77 LEU A C 1
ATOM 605 O O . LEU A 1 77 ? -8.508 3.423 17.120 1.00 93.62 77 LEU A O 1
ATOM 609 N N . ARG A 1 78 ? -6.622 3.061 18.286 1.00 94.19 78 ARG A N 1
ATOM 610 C CA . ARG A 1 78 ? -7.148 3.586 19.564 1.00 94.19 78 ARG A CA 1
ATOM 611 C C . ARG A 1 78 ? -7.576 5.051 19.464 1.00 94.19 78 ARG A C 1
ATOM 613 O O . ARG A 1 78 ? -8.662 5.415 19.910 1.00 94.19 78 ARG A O 1
ATOM 620 N N . LYS A 1 79 ? -6.753 5.894 18.831 1.00 95.31 79 LYS A N 1
ATOM 621 C CA . LYS A 1 79 ? -7.090 7.311 18.603 1.00 95.31 79 LYS A CA 1
ATOM 622 C C . LYS A 1 79 ? -8.274 7.473 17.648 1.00 95.31 79 LYS A C 1
ATOM 624 O O . LYS A 1 79 ? -9.109 8.345 17.860 1.00 95.31 79 LYS A O 1
ATOM 629 N N . SER A 1 80 ? -8.355 6.647 16.607 1.00 94.25 80 SER A N 1
ATOM 630 C CA . SER A 1 80 ? -9.479 6.635 15.667 1.00 94.25 80 SER A CA 1
ATOM 631 C C . SER A 1 80 ? -10.781 6.288 16.387 1.00 94.25 80 SER A C 1
ATOM 633 O O . SER A 1 80 ? -11.756 7.022 16.260 1.00 94.25 80 SER A O 1
ATOM 635 N N . TYR A 1 81 ? -10.766 5.250 17.228 1.00 93.88 81 TYR A N 1
ATOM 636 C CA . TYR A 1 81 ? -11.900 4.861 18.068 1.00 93.88 81 TYR A CA 1
ATOM 637 C C . TYR A 1 81 ? -12.390 6.009 18.954 1.00 93.88 81 TYR A C 1
ATOM 639 O O . TYR A 1 81 ? -13.582 6.312 18.970 1.00 93.88 81 TYR A O 1
ATOM 647 N N . GLN A 1 82 ? -11.467 6.694 19.635 1.00 95.56 82 GLN A N 1
ATOM 648 C CA . GLN A 1 82 ? -11.800 7.851 20.464 1.00 95.56 82 GLN A CA 1
ATOM 649 C C . GLN A 1 82 ? -12.439 8.981 19.645 1.00 95.56 82 GLN A C 1
ATOM 651 O O . GLN A 1 82 ? -13.487 9.493 20.024 1.00 95.56 82 GLN A O 1
ATOM 656 N N . ARG A 1 83 ? -11.874 9.318 18.480 1.00 95.69 83 ARG A N 1
ATOM 657 C CA . ARG A 1 83 ? -12.447 10.348 17.598 1.00 95.69 83 ARG A CA 1
ATOM 658 C C . ARG A 1 83 ? -13.820 9.970 17.059 1.00 95.69 83 ARG A C 1
ATOM 660 O O . ARG A 1 83 ? -14.658 10.843 16.891 1.00 95.69 83 ARG A O 1
ATOM 667 N N . MET A 1 84 ? -14.054 8.693 16.763 1.00 93.94 84 MET A N 1
ATOM 668 C CA . MET A 1 84 ? -15.364 8.224 16.309 1.00 93.94 84 MET A CA 1
ATOM 669 C C . MET A 1 84 ? -16.408 8.331 17.427 1.00 93.94 84 MET A C 1
ATOM 671 O O . MET A 1 84 ? -17.540 8.707 17.145 1.00 93.94 84 MET A O 1
ATOM 675 N N . LYS A 1 85 ? -16.026 8.100 18.692 1.00 94.56 85 LYS A N 1
ATOM 676 C CA . LYS A 1 85 ? -16.895 8.386 19.848 1.00 94.56 85 LYS A CA 1
ATOM 677 C C . LYS A 1 85 ? -17.210 9.871 19.978 1.00 94.56 85 LYS A C 1
ATOM 679 O O . LYS A 1 85 ? -18.376 10.234 20.056 1.00 94.56 85 LYS A O 1
ATOM 684 N N . GLU A 1 86 ? -16.189 10.722 19.923 1.00 95.81 86 GLU A N 1
ATOM 685 C CA . GLU A 1 86 ? -16.364 12.180 19.970 1.00 95.81 86 GLU A CA 1
ATOM 686 C C . GLU A 1 86 ? -17.242 12.679 18.810 1.00 95.81 86 GLU A C 1
ATOM 688 O O . GLU A 1 86 ? -18.074 13.566 18.984 1.00 95.81 86 GLU A O 1
ATOM 693 N N . GLN A 1 87 ? -17.093 12.094 17.618 1.00 94.75 87 GLN A N 1
ATOM 694 C CA . GLN A 1 87 ? -17.915 12.425 16.458 1.00 94.75 87 GLN A CA 1
ATOM 695 C C . GLN A 1 87 ? -19.364 11.951 16.632 1.00 94.75 87 GLN A C 1
ATOM 697 O O . GLN A 1 87 ? -20.276 12.710 16.314 1.00 94.75 87 GLN A O 1
ATOM 702 N N . ALA A 1 88 ? -19.585 10.760 17.197 1.00 95.06 88 ALA A N 1
ATOM 703 C CA . ALA A 1 88 ? -20.920 10.260 17.525 1.00 95.06 88 ALA A CA 1
ATOM 704 C C . ALA A 1 88 ? -21.636 11.189 18.514 1.00 95.06 88 ALA A C 1
ATOM 706 O O . ALA A 1 88 ? -22.790 11.555 18.299 1.00 95.06 88 ALA A O 1
ATOM 707 N N . GLU A 1 89 ? -20.928 11.648 19.548 1.00 94.62 89 GLU A N 1
ATOM 708 C CA . GLU A 1 89 ? -21.448 12.605 20.530 1.00 94.62 89 GLU A CA 1
ATOM 709 C C . GLU A 1 89 ? -21.740 13.975 19.901 1.00 94.62 89 GLU A C 1
ATOM 711 O O . GLU A 1 89 ? -22.791 14.569 20.151 1.00 94.62 89 GLU A O 1
ATOM 716 N N . ARG A 1 90 ? -20.838 14.468 19.042 1.00 96.12 90 ARG A N 1
ATOM 717 C CA . ARG A 1 90 ? -20.973 15.773 18.383 1.00 96.12 90 ARG A CA 1
ATOM 718 C C . ARG A 1 90 ? -22.116 15.809 17.371 1.00 96.12 90 ARG A C 1
ATOM 720 O O . ARG A 1 90 ? -22.834 16.803 17.300 1.00 96.12 90 ARG A O 1
ATOM 727 N N . GLU A 1 91 ? -22.260 14.754 16.577 1.00 93.38 91 GLU A N 1
ATOM 728 C CA . GLU A 1 91 ? -23.267 14.655 15.515 1.00 93.38 91 GLU A CA 1
ATOM 729 C C . GLU A 1 91 ? -24.580 14.025 15.999 1.00 93.38 91 GLU A C 1
ATOM 731 O O . GLU A 1 91 ? -25.568 14.054 15.267 1.00 93.38 91 GLU A O 1
ATOM 736 N N . LYS A 1 92 ? -24.613 13.488 17.229 1.00 92.31 92 LYS A N 1
ATOM 737 C CA . LYS A 1 92 ? -25.731 12.712 17.799 1.00 92.31 92 LYS A CA 1
ATOM 738 C C . LYS A 1 92 ? -26.145 11.528 16.916 1.00 92.31 92 LYS A C 1
ATOM 740 O O . LYS A 1 92 ? -27.321 11.175 16.855 1.00 92.31 92 LYS A O 1
ATOM 745 N N . ARG A 1 93 ? -25.176 10.938 16.215 1.00 91.44 93 ARG A N 1
ATOM 746 C CA . ARG A 1 93 ? -25.348 9.738 15.384 1.00 91.44 93 ARG A CA 1
ATOM 747 C C . ARG A 1 93 ? -24.943 8.496 16.159 1.00 91.44 93 ARG A C 1
ATOM 749 O O . ARG A 1 93 ? -24.256 8.594 17.178 1.00 91.44 93 ARG A O 1
ATOM 756 N N . SER A 1 94 ? -25.359 7.326 15.683 1.00 92.44 94 SER A N 1
ATOM 757 C CA . SER A 1 94 ? -24.893 6.089 16.296 1.00 92.44 94 SER A CA 1
ATOM 758 C C . SER A 1 94 ? -23.398 5.904 16.014 1.00 92.44 94 SER A C 1
ATOM 760 O O . SER A 1 94 ? -22.886 6.222 14.938 1.00 92.44 94 SER A O 1
ATOM 762 N N . PHE A 1 95 ? -22.671 5.397 17.008 1.00 92.00 95 PHE A N 1
ATOM 763 C CA . PHE A 1 95 ? -21.251 5.092 16.850 1.00 92.00 95 PHE A CA 1
ATOM 764 C C . PHE A 1 95 ? -21.017 4.051 15.741 1.00 92.00 95 PHE A C 1
ATOM 766 O O . PHE A 1 95 ? -20.041 4.138 15.000 1.00 92.00 95 PHE A O 1
ATOM 773 N N . GLU A 1 96 ? -21.933 3.091 15.608 1.00 93.25 96 GLU A N 1
ATOM 774 C CA . GLU A 1 96 ? -21.858 1.999 14.637 1.00 93.25 96 GLU A CA 1
ATOM 775 C C . GLU A 1 96 ? -21.927 2.498 13.189 1.00 93.25 96 GLU A C 1
ATOM 777 O O . GLU A 1 96 ? -21.134 2.048 12.366 1.00 93.25 96 GLU A O 1
ATOM 782 N N . GLU A 1 97 ? -22.784 3.482 12.893 1.00 93.31 97 GLU A N 1
ATOM 783 C CA . GLU A 1 97 ? -22.870 4.111 11.565 1.00 93.31 97 GLU A CA 1
ATOM 784 C C . GLU A 1 97 ? -21.548 4.786 11.174 1.00 93.31 97 GLU A C 1
ATOM 786 O O . GLU A 1 97 ? -21.030 4.546 10.086 1.00 93.31 97 GLU A O 1
ATOM 791 N N . ILE A 1 98 ? -20.940 5.559 12.080 1.00 93.94 98 ILE A N 1
ATOM 792 C CA . ILE A 1 98 ? -19.667 6.255 11.813 1.00 93.94 98 ILE A CA 1
ATOM 793 C C . ILE A 1 98 ? -18.531 5.255 11.557 1.00 93.94 98 ILE A C 1
ATOM 795 O O . ILE A 1 98 ? -17.662 5.477 10.706 1.00 93.94 98 ILE A O 1
ATOM 799 N N . VAL A 1 99 ? -18.512 4.144 12.297 1.00 94.88 99 VAL A N 1
ATOM 800 C CA . VAL A 1 99 ? -17.523 3.082 12.084 1.00 94.88 99 VAL A CA 1
ATOM 801 C C . VAL A 1 99 ? -17.770 2.373 10.756 1.00 94.88 99 VAL A C 1
ATOM 803 O O . VAL A 1 99 ? -16.809 2.133 10.022 1.00 94.88 99 VAL A O 1
ATOM 806 N N . ALA A 1 100 ? -19.025 2.068 10.426 1.00 94.00 100 ALA A N 1
ATOM 807 C CA . ALA A 1 100 ? -19.393 1.435 9.166 1.00 94.00 100 ALA A CA 1
ATOM 808 C C . ALA A 1 100 ? -19.029 2.312 7.956 1.00 94.00 100 ALA A C 1
ATOM 810 O O . ALA A 1 100 ? -18.483 1.807 6.981 1.00 94.00 100 ALA A O 1
ATOM 811 N N . GLU A 1 101 ? -19.203 3.632 8.036 1.00 92.00 101 GLU A N 1
ATOM 812 C CA . GLU A 1 101 ? -18.796 4.562 6.973 1.00 92.00 101 GLU A CA 1
ATOM 813 C C . GLU A 1 101 ? -17.280 4.561 6.725 1.00 92.00 101 GLU A C 1
ATOM 815 O O . GLU A 1 101 ? -16.826 4.630 5.583 1.00 92.00 101 GLU A O 1
ATOM 820 N N . ARG A 1 102 ? -16.474 4.487 7.791 1.00 92.00 102 ARG A N 1
ATOM 821 C CA . ARG A 1 102 ? -15.008 4.587 7.683 1.00 92.00 102 ARG A CA 1
ATOM 822 C C . ARG A 1 102 ? -14.317 3.257 7.415 1.00 92.00 102 ARG A C 1
ATOM 824 O O . ARG A 1 102 ? -13.324 3.210 6.693 1.00 92.00 102 ARG A O 1
ATOM 831 N N . TYR A 1 103 ? -14.784 2.198 8.064 1.00 90.75 103 TYR A N 1
ATOM 832 C CA . TYR A 1 103 ? -14.133 0.889 8.088 1.00 90.75 103 TYR A CA 1
ATOM 833 C C . TYR A 1 103 ? -14.990 -0.219 7.463 1.00 90.75 103 TYR A C 1
ATOM 835 O O . TYR A 1 103 ? -14.527 -1.357 7.377 1.00 90.75 103 TYR A O 1
ATOM 843 N N . GLY A 1 104 ? -16.204 0.097 7.009 1.00 93.06 104 GLY A N 1
ATOM 844 C CA . GLY A 1 104 ? -17.158 -0.826 6.391 1.00 93.06 104 GLY A CA 1
ATOM 845 C C . GLY A 1 104 ? -18.065 -1.521 7.406 1.00 93.06 104 GLY A C 1
ATOM 846 O O . GLY A 1 104 ? -19.275 -1.575 7.222 1.00 93.06 104 GLY A O 1
ATOM 847 N N . SER A 1 105 ? -17.494 -2.036 8.496 1.00 91.69 105 SER A N 1
ATOM 848 C CA . SER A 1 105 ? -18.233 -2.721 9.564 1.00 91.69 105 SER A CA 1
ATOM 849 C C . SER A 1 105 ? -17.536 -2.556 10.914 1.00 91.69 105 SER A C 1
ATOM 851 O O . SER A 1 105 ? -16.308 -2.434 10.990 1.00 91.69 105 SER A O 1
ATOM 853 N N . VAL A 1 106 ? -18.328 -2.595 11.987 1.00 90.81 106 VAL A N 1
ATOM 854 C CA . VAL A 1 106 ? -17.847 -2.574 13.374 1.00 90.81 106 VAL A CA 1
ATOM 855 C C . VAL A 1 106 ? -16.967 -3.790 13.670 1.00 90.81 106 VAL A C 1
ATOM 857 O O . VAL A 1 106 ? -15.915 -3.648 14.294 1.00 90.81 106 VAL A O 1
ATOM 860 N N . GLU A 1 107 ? -17.332 -4.964 13.155 1.00 92.44 107 GLU A N 1
ATOM 861 C CA . GLU A 1 107 ? -16.591 -6.214 13.370 1.00 92.44 107 GLU A CA 1
ATOM 862 C C . GLU A 1 107 ? -15.211 -6.185 12.706 1.00 92.44 107 GLU A C 1
ATOM 864 O O . GLU A 1 107 ? -14.220 -6.632 13.286 1.00 92.44 107 GLU A O 1
ATOM 869 N N . LEU A 1 108 ? -15.118 -5.599 11.507 1.00 92.06 108 LEU A N 1
ATOM 870 C CA . LEU A 1 108 ? -13.845 -5.430 10.801 1.00 92.06 108 LEU A CA 1
ATOM 871 C C . LEU A 1 108 ? -12.908 -4.497 11.568 1.00 92.06 108 LEU A C 1
ATOM 873 O O . LEU A 1 108 ? -11.698 -4.726 11.618 1.00 92.06 108 LEU A O 1
ATOM 877 N N . PHE A 1 109 ? -13.457 -3.442 12.175 1.00 93.31 109 PHE A N 1
ATOM 878 C CA . PHE A 1 109 ? -12.682 -2.529 13.005 1.00 93.31 109 PHE A CA 1
ATOM 879 C C . PHE A 1 109 ? -12.174 -3.211 14.283 1.00 93.31 109 PHE A C 1
ATOM 881 O O . PHE A 1 109 ? -10.990 -3.094 14.600 1.00 93.31 109 PHE A O 1
ATOM 888 N N . GLN A 1 110 ? -13.036 -3.955 14.981 1.00 92.94 110 GLN A N 1
ATOM 889 C CA . GLN A 1 110 ? -12.660 -4.714 16.180 1.00 92.94 110 GLN A CA 1
ATOM 890 C C . GLN A 1 110 ? -11.604 -5.777 15.868 1.00 92.94 110 GLN A C 1
ATOM 892 O O . GLN A 1 110 ? -10.569 -5.815 16.526 1.00 92.94 110 GLN A O 1
ATOM 897 N N . SER A 1 111 ? -11.796 -6.553 14.799 1.00 92.94 111 SER A N 1
ATOM 898 C CA . SER A 1 111 ? -10.833 -7.569 14.354 1.00 92.94 111 SER A CA 1
ATOM 899 C C . SER A 1 111 ? -9.450 -6.964 14.094 1.00 92.94 111 SER A C 1
ATOM 901 O O . SER A 1 111 ? -8.440 -7.501 14.542 1.00 92.94 111 SER A O 1
ATOM 903 N N . ARG A 1 112 ? -9.392 -5.797 13.432 1.00 90.56 112 ARG A N 1
ATOM 904 C CA . ARG A 1 112 ? -8.132 -5.070 13.198 1.00 90.56 112 ARG A CA 1
ATOM 905 C C . ARG A 1 112 ? -7.499 -4.544 14.486 1.00 90.56 112 ARG A C 1
ATOM 907 O O . ARG A 1 112 ? -6.276 -4.551 14.600 1.00 90.56 112 ARG A O 1
ATOM 914 N N . LEU A 1 113 ? -8.305 -4.068 15.438 1.00 92.62 113 LEU A N 1
ATOM 915 C CA . LEU A 1 113 ? -7.822 -3.624 16.748 1.00 92.62 113 LEU A CA 1
ATOM 916 C C . LEU A 1 113 ? -7.186 -4.795 17.510 1.00 92.62 113 LEU A C 1
ATOM 918 O O . LEU A 1 113 ? -6.071 -4.662 18.009 1.00 92.62 113 LEU A O 1
ATOM 922 N N . GLU A 1 114 ? -7.860 -5.943 17.542 1.00 91.38 114 GLU A N 1
ATOM 923 C CA . GLU A 1 114 ? -7.372 -7.157 18.200 1.00 91.38 114 GLU A CA 1
ATOM 924 C C . GLU A 1 114 ? -6.117 -7.727 17.536 1.00 91.38 114 GLU A C 1
ATOM 926 O O . GLU A 1 114 ? -5.192 -8.162 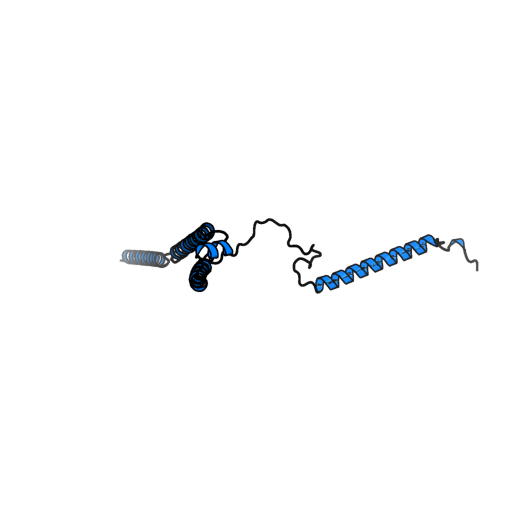18.223 1.00 91.38 114 GLU A O 1
ATOM 931 N N . GLU A 1 115 ? -6.061 -7.735 16.202 1.00 90.50 115 GLU A N 1
ATOM 932 C CA . GLU A 1 115 ? -4.877 -8.162 15.455 1.00 90.50 115 GLU A CA 1
ATOM 933 C C . GLU A 1 115 ? -3.673 -7.275 15.793 1.00 90.50 115 GLU A C 1
ATOM 935 O O . GLU A 1 115 ? -2.584 -7.782 16.076 1.00 90.50 115 GLU A O 1
ATOM 940 N N . ALA A 1 116 ? -3.881 -5.956 15.850 1.00 89.62 116 ALA A N 1
ATOM 941 C CA . ALA A 1 116 ? -2.842 -5.012 16.237 1.00 89.62 116 ALA A CA 1
ATOM 942 C C . ALA A 1 116 ? -2.407 -5.185 17.706 1.00 89.62 116 ALA A C 1
ATOM 944 O O . ALA A 1 116 ? -1.215 -5.102 18.001 1.00 89.62 116 ALA A O 1
ATOM 945 N N . GLU A 1 117 ? -3.335 -5.477 18.624 1.00 89.25 117 GLU A N 1
ATOM 946 C CA . GLU A 1 117 ? -3.031 -5.784 20.031 1.00 89.25 117 GLU A CA 1
ATOM 947 C C . GLU A 1 117 ? -2.202 -7.054 20.189 1.00 89.25 117 GLU A C 1
ATOM 949 O O . GLU A 1 117 ? -1.183 -7.032 20.882 1.00 89.25 117 GLU A O 1
ATOM 954 N N . LYS A 1 118 ? -2.568 -8.128 19.485 1.00 87.62 118 LYS A N 1
ATOM 955 C CA . LYS A 1 118 ? -1.805 -9.385 19.473 1.00 87.62 118 LYS A CA 1
ATOM 956 C C . LYS A 1 118 ? -0.411 -9.198 18.873 1.00 87.62 118 LYS A C 1
ATOM 958 O O . LYS A 1 118 ? 0.564 -9.760 19.374 1.00 87.62 118 LYS A O 1
ATOM 963 N N . ALA A 1 119 ? -0.298 -8.405 17.808 1.00 86.44 119 ALA A N 1
ATOM 964 C CA . ALA A 1 119 ? 0.985 -8.099 17.186 1.00 86.44 119 ALA A CA 1
ATOM 965 C C . ALA A 1 119 ? 1.895 -7.284 18.123 1.00 86.44 119 ALA A C 1
ATOM 967 O O . ALA A 1 119 ? 3.074 -7.615 18.273 1.00 86.44 119 ALA A O 1
ATOM 968 N N . ALA A 1 120 ? 1.345 -6.273 18.804 1.00 83.00 120 ALA A N 1
ATOM 969 C CA . ALA A 1 120 ? 2.078 -5.467 19.776 1.00 83.00 120 ALA A CA 1
ATOM 970 C C . ALA A 1 120 ? 2.501 -6.285 21.012 1.00 83.00 120 ALA A C 1
ATOM 972 O O . ALA A 1 120 ? 3.658 -6.215 21.431 1.00 83.00 120 ALA A O 1
ATOM 973 N N . SER A 1 121 ? 1.609 -7.120 21.564 1.00 77.50 121 SER A N 1
ATOM 974 C CA . SER A 1 121 ? 1.906 -7.941 22.747 1.00 77.50 121 SER A CA 1
ATOM 975 C C . SER A 1 121 ? 2.979 -8.994 22.473 1.00 77.50 121 SER A C 1
ATOM 977 O O . SER A 1 121 ? 3.852 -9.238 23.309 1.00 77.50 121 SER A O 1
ATOM 979 N N . ARG A 1 122 ? 2.952 -9.611 21.282 1.00 75.88 122 ARG A N 1
ATOM 980 C CA . ARG A 1 122 ? 3.971 -10.582 20.862 1.00 75.88 122 ARG A CA 1
ATOM 981 C C . ARG A 1 122 ? 5.355 -9.934 20.828 1.00 75.88 122 ARG A C 1
ATOM 983 O O . ARG A 1 122 ? 6.310 -10.498 21.358 1.00 75.88 122 ARG A O 1
ATOM 990 N N . LYS A 1 123 ? 5.451 -8.711 20.309 1.00 69.69 123 LYS A N 1
ATOM 991 C CA . LYS A 1 123 ? 6.715 -7.976 20.244 1.00 69.69 123 LYS A CA 1
ATOM 992 C C . LYS A 1 123 ? 7.217 -7.518 21.618 1.00 69.69 123 LYS A C 1
ATOM 994 O O . LYS A 1 123 ? 8.416 -7.603 21.870 1.00 69.69 123 LYS A O 1
ATOM 999 N N . GLU A 1 124 ? 6.332 -7.115 22.536 1.00 65.62 124 GLU A N 1
ATOM 1000 C CA . GLU A 1 124 ? 6.722 -6.836 23.930 1.00 65.62 124 GLU A CA 1
ATOM 1001 C C . GLU A 1 124 ? 7.340 -8.078 24.590 1.00 65.62 124 GLU A C 1
ATOM 1003 O O . GLU A 1 124 ? 8.367 -7.975 25.264 1.00 65.62 124 GLU A O 1
ATOM 1008 N N . SER A 1 125 ? 6.763 -9.262 24.355 1.00 62.03 125 SER A N 1
ATOM 1009 C CA . SER A 1 125 ? 7.311 -10.519 24.875 1.00 62.03 125 SER A CA 1
ATOM 1010 C C . SER A 1 125 ? 8.676 -10.873 24.272 1.00 62.03 125 SER A C 1
ATOM 1012 O O . SER A 1 125 ? 9.570 -11.275 25.016 1.00 62.03 125 SER A O 1
ATOM 1014 N N . ASP A 1 126 ? 8.886 -10.628 22.973 1.00 61.25 126 ASP A N 1
ATOM 1015 C CA . ASP A 1 126 ? 10.178 -10.829 22.300 1.00 61.25 126 ASP A CA 1
ATOM 1016 C C . ASP A 1 126 ? 11.243 -9.831 22.784 1.00 61.25 126 ASP A C 1
ATOM 1018 O O . ASP A 1 126 ? 12.410 -10.173 22.982 1.00 61.25 126 ASP A O 1
ATOM 1022 N N . HIS A 1 127 ? 10.854 -8.582 23.045 1.00 60.16 127 HIS A N 1
ATOM 1023 C CA . HIS A 1 127 ? 11.745 -7.581 23.632 1.00 60.16 127 HIS A CA 1
ATOM 1024 C C . HIS A 1 127 ? 12.062 -7.878 25.104 1.00 60.16 127 HIS A C 1
ATOM 1026 O O . HIS A 1 127 ? 13.163 -7.572 25.564 1.00 60.16 127 HIS A O 1
ATOM 1032 N N . ARG A 1 128 ? 11.143 -8.510 25.847 1.00 58.72 128 ARG A N 1
ATOM 1033 C CA . ARG A 1 128 ? 11.401 -9.008 27.209 1.00 58.72 128 ARG A CA 1
ATOM 1034 C C . ARG A 1 128 ? 12.286 -10.250 27.230 1.00 58.72 128 ARG A C 1
ATOM 1036 O O . ARG A 1 128 ? 13.099 -10.369 28.139 1.00 58.72 128 ARG A O 1
ATOM 1043 N N . SER A 1 129 ? 12.147 -11.152 26.261 1.00 59.50 129 SER A N 1
ATOM 1044 C CA . SER A 1 129 ? 12.911 -12.404 26.199 1.00 59.50 129 SER A CA 1
ATOM 1045 C C . SER A 1 129 ? 14.330 -12.210 25.645 1.00 59.50 129 SER A C 1
ATOM 1047 O O . SER A 1 129 ? 15.253 -12.904 26.069 1.00 59.50 129 SER A O 1
ATOM 1049 N N . GLY A 1 130 ? 14.535 -11.238 24.747 1.00 56.44 130 GLY A N 1
ATOM 1050 C CA . GLY A 1 130 ? 15.845 -10.910 24.167 1.00 56.44 130 GLY A CA 1
ATOM 1051 C C . GLY A 1 130 ? 16.705 -9.959 25.007 1.00 56.44 130 GLY A C 1
ATOM 1052 O O . GLY A 1 130 ? 17.922 -9.879 24.821 1.00 56.44 130 GLY A O 1
ATOM 1053 N N . ARG A 1 131 ? 16.110 -9.241 25.963 1.00 53.56 131 ARG A N 1
ATOM 1054 C CA . ARG A 1 131 ? 16.837 -8.353 26.874 1.00 53.56 131 ARG A CA 1
ATOM 1055 C C . ARG A 1 131 ? 17.393 -9.201 28.012 1.00 53.56 131 ARG A C 1
ATOM 1057 O O . ARG A 1 131 ? 16.669 -9.462 28.955 1.00 53.56 131 ARG A O 1
ATOM 1064 N N . TRP A 1 132 ? 18.667 -9.590 27.921 1.00 52.34 132 TRP A N 1
ATOM 1065 C CA . TRP A 1 132 ? 19.439 -10.358 28.919 1.00 52.34 132 TRP A CA 1
ATOM 1066 C C . TRP A 1 132 ? 19.538 -11.885 28.714 1.00 52.34 132 TRP A C 1
ATOM 1068 O O . TRP A 1 132 ? 19.473 -12.638 29.680 1.00 52.34 132 TRP A O 1
ATOM 1078 N N . ARG A 1 133 ? 19.944 -12.368 27.529 1.00 53.84 133 ARG A N 1
ATOM 1079 C CA . ARG A 1 133 ? 21.016 -13.390 27.554 1.00 53.84 133 ARG A CA 1
ATOM 1080 C C . ARG A 1 133 ? 22.336 -12.672 27.806 1.00 53.84 133 ARG A C 1
ATOM 1082 O O . ARG A 1 133 ? 23.140 -12.449 26.910 1.00 53.84 133 ARG A O 1
ATOM 1089 N N . LYS A 1 134 ? 22.517 -12.239 29.055 1.00 52.03 134 LYS A N 1
ATOM 1090 C CA . LYS A 1 134 ? 23.833 -11.906 29.589 1.00 52.03 134 LYS A CA 1
ATOM 1091 C C . LYS A 1 134 ? 24.564 -13.246 29.601 1.00 52.03 134 LYS A C 1
ATOM 1093 O O . LYS A 1 134 ? 24.288 -14.080 30.451 1.00 52.03 134 LYS A O 1
ATOM 1098 N N . THR A 1 135 ? 25.388 -13.519 28.595 1.00 51.41 135 THR A N 1
ATOM 1099 C CA . THR A 1 135 ? 26.356 -14.611 28.693 1.00 51.41 135 THR A CA 1
ATOM 1100 C C . THR A 1 135 ? 27.126 -14.342 29.979 1.00 51.41 135 THR A C 1
ATOM 1102 O O . THR A 1 135 ? 27.702 -13.261 30.114 1.00 51.41 135 THR A O 1
ATOM 1105 N N . ASP A 1 136 ? 27.039 -15.246 30.953 1.00 52.16 136 ASP A N 1
ATOM 1106 C CA . ASP A 1 136 ? 27.703 -15.156 32.254 1.00 52.16 136 ASP A CA 1
ATOM 1107 C C . ASP A 1 136 ? 29.230 -15.186 32.078 1.00 52.16 136 ASP A C 1
ATOM 1109 O O . ASP A 1 136 ? 29.918 -16.138 32.428 1.00 52.16 136 ASP A O 1
ATOM 1113 N N . TYR A 1 137 ? 29.799 -14.103 31.551 1.00 53.88 137 TYR A N 1
ATOM 1114 C CA . TYR A 1 137 ? 31.242 -13.897 31.459 1.00 53.88 137 TYR A CA 1
ATOM 1115 C C . TYR A 1 137 ? 31.877 -13.810 32.861 1.00 53.88 137 TYR A C 1
ATOM 1117 O O . TYR A 1 137 ? 33.077 -13.999 33.037 1.00 53.88 137 TYR A O 1
ATOM 1125 N N . SER A 1 138 ? 31.060 -13.570 33.897 1.00 54.56 138 SER A N 1
ATOM 1126 C CA . SER A 1 138 ? 31.514 -13.491 35.285 1.00 54.56 138 SER A CA 1
ATOM 1127 C C . SER A 1 138 ? 31.724 -14.856 35.953 1.00 54.56 138 SER A C 1
ATOM 1129 O O . SER A 1 138 ? 32.575 -14.932 36.841 1.00 54.56 138 SER A O 1
ATOM 1131 N N . GLN A 1 139 ? 31.010 -15.921 35.557 1.00 52.72 139 GLN A N 1
ATOM 1132 C CA . GLN A 1 139 ? 31.263 -17.258 36.117 1.00 52.72 139 GLN A CA 1
ATOM 1133 C C . GLN A 1 139 ? 32.529 -17.888 35.530 1.00 52.72 139 GLN A C 1
ATOM 1135 O O . GLN A 1 139 ? 33.326 -18.443 36.283 1.00 52.72 139 GLN A O 1
ATOM 1140 N N . SER A 1 140 ? 32.782 -17.723 34.227 1.00 55.56 140 SER A N 1
ATOM 1141 C CA . SER A 1 140 ? 33.978 -18.289 33.585 1.00 55.56 140 SER A CA 1
ATOM 1142 C C . SER A 1 140 ? 35.292 -17.698 34.108 1.00 55.56 140 SER A C 1
ATOM 1144 O O . SER A 1 140 ? 36.298 -18.399 34.176 1.00 55.56 140 SER A O 1
ATOM 1146 N N . GLU A 1 141 ? 35.301 -16.417 34.488 1.00 57.28 141 GLU A N 1
ATOM 1147 C CA . GLU A 1 141 ? 36.475 -15.763 35.091 1.00 57.28 141 GLU A CA 1
ATOM 1148 C C . GLU A 1 141 ? 36.733 -16.246 36.525 1.00 57.28 141 GLU A C 1
ATOM 1150 O O . GLU A 1 141 ? 37.883 -16.491 36.893 1.00 57.28 141 GLU A O 1
ATOM 1155 N N . LYS A 1 142 ? 35.678 -16.455 37.328 1.00 57.94 142 LYS A N 1
ATOM 1156 C CA . LYS A 1 142 ? 35.814 -17.007 38.686 1.00 57.94 142 LYS A CA 1
ATOM 1157 C C . LYS A 1 142 ? 36.342 -18.438 38.664 1.00 57.94 142 LYS A C 1
ATOM 1159 O O . LYS A 1 142 ? 37.302 -18.729 39.365 1.00 57.94 142 LYS A O 1
ATOM 1164 N N . GLU A 1 143 ? 35.808 -19.281 37.786 1.00 57.19 143 GLU A N 1
ATOM 1165 C CA . GLU A 1 143 ? 36.239 -20.677 37.657 1.00 57.19 143 GLU A CA 1
ATOM 1166 C C . GLU A 1 143 ? 37.692 -20.793 37.145 1.00 57.19 143 GLU A C 1
ATOM 1168 O O . GLU A 1 143 ? 38.440 -21.688 37.535 1.00 57.19 143 GLU A O 1
ATOM 1173 N N . LYS A 1 144 ? 38.143 -19.864 36.286 1.00 59.91 144 LYS A N 1
ATOM 1174 C CA . LYS A 1 144 ? 39.559 -19.770 35.884 1.00 59.91 144 LYS A CA 1
ATOM 1175 C C . LYS A 1 144 ? 40.458 -19.316 37.033 1.00 59.91 144 LYS A C 1
ATOM 1177 O O . LYS A 1 144 ? 41.549 -19.862 37.183 1.00 59.91 144 LYS A O 1
ATOM 1182 N N . LYS A 1 145 ? 40.020 -18.345 37.839 1.00 60.06 145 LYS A N 1
ATOM 1183 C CA . LYS A 1 145 ? 40.777 -17.876 39.010 1.00 60.06 145 LYS A CA 1
ATOM 1184 C C . LYS A 1 145 ? 40.898 -18.953 40.083 1.00 60.06 145 LYS A C 1
ATOM 1186 O O . LYS A 1 145 ? 41.991 -19.145 40.599 1.00 60.06 145 LYS A O 1
ATOM 1191 N N . GLU A 1 146 ? 39.824 -19.684 40.366 1.00 58.00 146 GLU A N 1
ATOM 1192 C CA . GLU A 1 146 ? 39.836 -20.800 41.319 1.00 58.00 146 GLU A CA 1
ATOM 1193 C C . GLU A 1 146 ? 40.782 -21.914 40.861 1.00 58.00 146 GLU A C 1
ATOM 1195 O O . GLU A 1 146 ? 41.649 -22.322 41.630 1.00 58.00 146 GLU A O 1
ATOM 1200 N N . ARG A 1 147 ? 40.739 -22.300 39.576 1.00 60.47 147 ARG A N 1
ATOM 1201 C CA . ARG A 1 147 ? 41.706 -23.254 39.002 1.00 60.47 147 ARG A CA 1
ATOM 1202 C C . ARG A 1 147 ? 43.161 -22.780 39.097 1.00 60.47 147 ARG A C 1
ATOM 1204 O O . ARG A 1 147 ? 44.060 -23.600 39.261 1.00 60.47 147 ARG A O 1
ATOM 1211 N N . HIS A 1 148 ? 43.415 -21.475 38.992 1.00 59.34 148 HIS A N 1
ATOM 1212 C CA . HIS A 1 148 ? 44.761 -20.917 39.159 1.00 59.34 148 HIS A CA 1
ATOM 1213 C C . HIS A 1 148 ? 45.242 -20.946 40.616 1.00 59.34 148 HIS A C 1
ATOM 1215 O O . HIS A 1 148 ? 46.413 -21.234 40.850 1.00 59.34 148 HIS A O 1
ATOM 1221 N N . VAL A 1 149 ? 44.361 -20.680 41.584 1.00 62.72 149 VAL A N 1
ATOM 1222 C CA . VAL A 1 149 ? 44.694 -20.730 43.019 1.00 62.72 149 VAL A CA 1
ATOM 1223 C C . VAL A 1 149 ? 44.894 -22.175 43.490 1.00 62.72 149 VAL A C 1
ATOM 1225 O O . VAL A 1 149 ? 45.838 -22.455 44.224 1.00 62.72 149 VAL A O 1
ATOM 1228 N N . GLU A 1 150 ? 44.076 -23.118 43.018 1.00 58.38 150 GLU A N 1
ATOM 1229 C CA . GLU A 1 150 ? 44.236 -24.547 43.328 1.00 58.38 150 GLU A CA 1
ATOM 1230 C C . GLU A 1 150 ? 45.551 -25.115 42.763 1.00 58.38 150 GLU A C 1
ATOM 1232 O O . GLU A 1 150 ? 46.213 -25.938 43.392 1.00 58.38 150 GLU A O 1
ATOM 1237 N N . LYS A 1 151 ? 45.981 -24.641 41.588 1.00 61.41 151 LYS A N 1
ATOM 1238 C CA . LYS A 1 151 ? 47.267 -25.045 41.011 1.00 61.41 151 LYS A CA 1
ATOM 1239 C C . LYS A 1 151 ? 48.457 -24.455 41.775 1.00 61.41 151 LYS A C 1
ATOM 1241 O O . LYS A 1 151 ? 49.418 -25.168 42.023 1.00 61.41 151 LYS A O 1
ATOM 1246 N N . ALA A 1 152 ? 48.365 -23.190 42.189 1.00 59.06 152 ALA A N 1
ATOM 1247 C CA . ALA A 1 152 ? 49.417 -22.531 42.963 1.00 59.06 152 ALA A CA 1
ATOM 1248 C C . ALA A 1 152 ? 49.601 -23.140 44.364 1.00 59.06 152 ALA A C 1
ATOM 1250 O O . ALA A 1 152 ? 50.724 -23.247 44.834 1.00 59.06 152 ALA A O 1
ATOM 1251 N N . THR A 1 153 ? 48.513 -23.569 45.009 1.00 58.41 153 THR A N 1
ATOM 1252 C CA . THR A 1 153 ? 48.570 -24.207 46.337 1.00 58.41 153 THR A CA 1
ATOM 1253 C C . THR A 1 153 ? 49.165 -25.615 46.289 1.00 58.41 153 THR A C 1
ATOM 1255 O O . THR A 1 153 ? 49.939 -25.967 47.169 1.00 58.41 153 THR A O 1
ATOM 1258 N N . ARG A 1 154 ? 48.910 -26.391 45.224 1.00 58.75 154 ARG A N 1
ATOM 1259 C CA . ARG A 1 154 ? 49.583 -27.688 45.013 1.00 58.75 154 ARG A CA 1
ATOM 1260 C C . ARG A 1 154 ? 51.098 -27.567 44.831 1.00 58.75 154 ARG A C 1
ATOM 1262 O O . ARG A 1 154 ? 51.829 -28.400 45.347 1.00 58.75 154 ARG A O 1
ATOM 1269 N N . ASP A 1 155 ? 51.563 -26.537 44.126 1.00 57.38 155 ASP A N 1
ATOM 1270 C CA . ASP A 1 155 ? 52.997 -26.337 43.870 1.00 57.38 155 ASP A CA 1
ATOM 1271 C C . ASP A 1 155 ? 53.780 -25.879 45.128 1.00 57.38 155 ASP A C 1
ATOM 1273 O O . ASP A 1 155 ? 55.011 -25.980 45.154 1.00 57.38 155 ASP A O 1
ATOM 1277 N N . GLU A 1 156 ? 53.098 -25.367 46.164 1.00 57.59 156 GLU A N 1
ATOM 1278 C CA . GLU A 1 156 ? 53.716 -24.979 47.444 1.00 57.59 156 GLU A CA 1
ATOM 1279 C C . GLU A 1 156 ? 53.844 -26.152 48.430 1.00 57.59 156 GLU A C 1
ATOM 1281 O O . GLU A 1 156 ? 54.846 -26.224 49.143 1.00 57.59 156 GLU A O 1
ATOM 1286 N N . ASP A 1 157 ? 52.904 -27.102 48.424 1.00 57.44 157 ASP A N 1
ATOM 1287 C CA . ASP A 1 157 ? 52.952 -28.291 49.290 1.00 57.44 157 ASP A CA 1
ATOM 1288 C C . ASP A 1 157 ? 54.028 -29.310 48.855 1.00 57.44 157 ASP A C 1
ATOM 1290 O O . ASP A 1 157 ? 54.571 -30.028 49.692 1.00 57.44 157 ASP A O 1
ATOM 1294 N N . ASP A 1 158 ? 54.407 -29.333 47.572 1.00 57.75 158 ASP A N 1
ATOM 1295 C CA . ASP A 1 158 ? 55.462 -30.214 47.034 1.00 57.75 158 ASP A CA 1
ATOM 1296 C C . ASP A 1 158 ? 56.898 -29.686 47.278 1.00 57.75 158 ASP A C 1
ATOM 1298 O O . ASP A 1 158 ? 57.880 -30.316 46.872 1.00 57.75 158 ASP A O 1
ATOM 1302 N N . ARG A 1 159 ? 57.054 -28.513 47.914 1.00 57.72 159 ARG A N 1
ATOM 1303 C CA . ARG A 1 159 ? 58.357 -27.856 48.162 1.00 57.72 159 ARG A CA 1
ATOM 1304 C C . ARG A 1 159 ? 58.857 -27.908 49.608 1.00 57.72 159 ARG A C 1
ATOM 1306 O O . ARG A 1 159 ? 59.863 -27.253 49.892 1.00 57.72 159 ARG A O 1
ATOM 1313 N N . ASN A 1 160 ? 58.209 -28.668 50.491 1.00 45.50 160 ASN A N 1
ATOM 1314 C CA . ASN A 1 160 ? 58.635 -28.825 51.886 1.00 45.50 160 ASN A CA 1
ATOM 1315 C C . ASN A 1 160 ? 59.118 -30.247 52.191 1.00 45.50 160 ASN A C 1
ATOM 1317 O O . ASN A 1 160 ? 58.354 -31.200 51.929 1.00 45.50 160 ASN A O 1
#

Sequence (160 aa):
MNLDFMSLKTTSVAAVKGERHKEKVLERQKAQELEQAVLSERELNPYWKDGGTGLPPEKDEEASVRKVVEDAGLGWLRKSYQRMKEQAEREKRSFEEIVAERYGSVELFQSRLEEAEKAASRKESDHRSGRWRKTDYSQSEKEKKERHVEKATRDEDDRN

Radius of gyration: 40.86 Å; chains: 1; bounding box: 84×46×126 Å

InterPro domains:
  IPR040194 Cwf19-like protein [PTHR12072] (9-151)

Organism: NCBI:txid57068

Secondary structure (DSSP, 8-state):
----GGGS----HHHHHHHHHHHHHHHHHHHHHHHHHHHHHH---TTTTTS--SS-----GGG------TTTTHHHHHHHHHHHHHHHHHHT--HHHHHHHHHS-HHHHHHHHHHHHHHHHHHHHHHHHHTT----HHHHHHHHHHHHHHHHHHHHHTT-

Foldseek 3Di:
DDDDPVVDPDDDPVNVVVVVVVVVVVVVVVVVVVVLVVVLVVDPQPQPNVVHPSDDPPPDPPDPVVVCPQLVCLVVLVVVLVVLVVVCVVVVHDSQVSCCVPQVGPVSSVVSNVVSVVSNVVVVVVVVVPPDPPVPPVVVVVVVVVVVVVVVVVVVVVPD

pLDDT: mean 76.9, std 14.86, range [45.5, 96.12]